Protein AF-A0A9D4WHA8-F1 (afdb_monomer_lite)

Structure (mmCIF, N/CA/C/O backbone):
data_AF-A0A9D4WHA8-F1
#
_entry.id   AF-A0A9D4WHA8-F1
#
loop_
_atom_site.group_PDB
_atom_site.id
_atom_site.type_symbol
_atom_site.label_atom_id
_atom_site.label_alt_id
_atom_site.label_comp_id
_atom_site.label_asym_id
_atom_site.label_entity_id
_atom_site.label_seq_id
_atom_site.pdbx_PDB_ins_code
_atom_site.Cartn_x
_atom_site.Cartn_y
_atom_site.Cartn_z
_atom_site.occupancy
_atom_site.B_iso_or_equiv
_atom_site.auth_seq_id
_atom_site.auth_comp_id
_atom_site.auth_asym_id
_atom_site.auth_atom_id
_atom_site.pdbx_PDB_model_num
ATOM 1 N N . ASN A 1 1 ? -1.040 -4.200 -21.624 1.00 90.38 1 ASN A N 1
ATOM 2 C CA . ASN A 1 1 ? -1.531 -2.905 -22.155 1.00 90.38 1 ASN A CA 1
ATOM 3 C C . ASN A 1 1 ? -1.516 -1.915 -20.992 1.00 90.38 1 ASN A C 1
ATOM 5 O O . ASN A 1 1 ? -2.355 -2.060 -20.111 1.00 90.38 1 ASN A O 1
ATOM 9 N N . PRO A 1 2 ? -0.566 -0.964 -20.943 1.00 91.62 2 PRO A N 1
ATOM 10 C CA . PRO A 1 2 ? -0.374 -0.086 -19.783 1.00 91.62 2 PRO A CA 1
ATOM 11 C C . PRO A 1 2 ? -1.596 0.767 -19.424 1.00 91.62 2 PRO A C 1
ATOM 13 O O . PRO A 1 2 ? -1.880 0.958 -18.247 1.00 91.62 2 PRO A O 1
ATOM 16 N N . ILE A 1 3 ? -2.351 1.227 -20.427 1.00 95.56 3 ILE A N 1
ATOM 17 C CA . ILE A 1 3 ? -3.558 2.042 -20.226 1.00 95.56 3 ILE A CA 1
ATOM 18 C C . ILE A 1 3 ? -4.660 1.199 -19.581 1.00 95.56 3 ILE A C 1
ATOM 20 O O . ILE A 1 3 ? -5.289 1.626 -18.618 1.00 95.56 3 ILE A O 1
ATOM 24 N N . PHE A 1 4 ? -4.861 -0.025 -20.078 1.00 97.12 4 PHE A N 1
ATOM 25 C CA . PHE A 1 4 ? -5.801 -0.967 -19.470 1.00 97.12 4 PHE A CA 1
ATOM 26 C C . PHE A 1 4 ? -5.424 -1.272 -18.015 1.00 97.12 4 PHE A C 1
ATOM 28 O O . PHE A 1 4 ? -6.280 -1.205 -17.140 1.00 97.12 4 PHE A O 1
ATOM 35 N N . ASN A 1 5 ? -4.143 -1.554 -17.756 1.00 95.50 5 ASN A N 1
ATOM 36 C CA . ASN A 1 5 ? -3.648 -1.850 -16.412 1.00 95.50 5 ASN A CA 1
ATOM 37 C C . ASN A 1 5 ? -3.910 -0.671 -15.460 1.00 95.50 5 ASN A C 1
ATOM 39 O O . ASN A 1 5 ? -4.457 -0.869 -14.380 1.00 95.50 5 ASN A O 1
ATOM 43 N N . HIS A 1 6 ? -3.597 0.555 -15.888 1.00 95.81 6 HIS A N 1
ATOM 44 C CA . HIS A 1 6 ? -3.873 1.768 -15.121 1.00 95.81 6 HIS A CA 1
ATOM 45 C C . HIS A 1 6 ? -5.360 1.886 -14.752 1.00 95.81 6 HIS A C 1
ATOM 47 O O . HIS A 1 6 ? -5.702 1.956 -13.573 1.00 95.81 6 HIS A O 1
ATOM 53 N N . TYR A 1 7 ? -6.260 1.821 -15.740 1.00 97.75 7 TYR A N 1
ATOM 54 C CA . TYR A 1 7 ? -7.696 1.946 -15.481 1.00 97.75 7 TYR A CA 1
ATOM 55 C C . TYR A 1 7 ? -8.275 0.794 -14.662 1.00 97.75 7 TYR A C 1
ATOM 57 O O . TYR A 1 7 ? -9.235 1.007 -13.920 1.00 97.75 7 TYR A O 1
ATOM 65 N N . L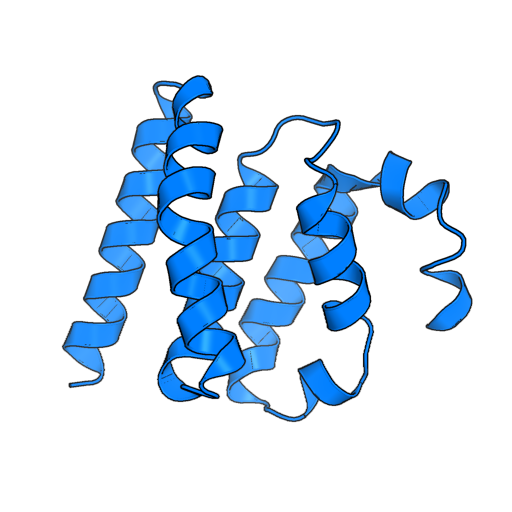EU A 1 8 ? -7.705 -0.408 -14.757 1.00 97.56 8 LEU A N 1
ATOM 66 C CA . LEU A 1 8 ? -8.098 -1.535 -13.919 1.00 97.56 8 LEU A CA 1
ATOM 67 C C . LEU A 1 8 ? -7.839 -1.223 -12.440 1.00 97.56 8 LEU A C 1
ATOM 69 O O . LEU A 1 8 ? -8.758 -1.325 -11.628 1.00 97.56 8 LEU A O 1
ATOM 73 N N . PHE A 1 9 ? -6.620 -0.804 -12.095 1.00 97.62 9 PHE A N 1
ATOM 74 C CA . PHE A 1 9 ? -6.272 -0.472 -10.713 1.00 97.62 9 PHE A CA 1
ATOM 75 C C . PHE A 1 9 ? -7.045 0.745 -10.191 1.00 97.62 9 PHE A C 1
ATOM 77 O O . PHE A 1 9 ? -7.552 0.690 -9.071 1.00 97.62 9 PHE A O 1
ATOM 84 N N . GLU A 1 10 ? -7.227 1.788 -11.005 1.00 97.62 10 GLU A N 1
ATOM 85 C CA . GLU A 1 10 ? -8.061 2.946 -10.644 1.00 97.62 10 GLU A CA 1
ATOM 86 C C . GLU A 1 10 ? -9.515 2.544 -10.370 1.00 97.62 10 GLU A C 1
ATOM 88 O O . GLU A 1 10 ? -10.112 2.964 -9.378 1.00 97.62 10 GLU A O 1
ATOM 93 N N . SER A 1 11 ? -10.086 1.670 -11.204 1.00 98.19 11 SER A N 1
ATOM 94 C CA . SER A 1 11 ? -11.455 1.178 -11.009 1.00 98.19 11 SER A CA 1
ATOM 95 C C . SER A 1 11 ? -11.593 0.414 -9.691 1.00 98.19 11 SER A C 1
ATOM 97 O O . SER A 1 11 ? -12.567 0.613 -8.963 1.00 98.19 11 SER A O 1
ATOM 99 N N . VAL A 1 12 ? -10.604 -0.422 -9.349 1.00 98.06 12 VAL A N 1
ATOM 100 C CA . VAL A 1 12 ? -10.559 -1.132 -8.061 1.00 98.06 12 VAL A CA 1
ATOM 101 C C . VAL A 1 12 ? -10.432 -0.144 -6.901 1.00 98.06 12 VAL A C 1
ATOM 103 O O . VAL A 1 12 ? -11.205 -0.233 -5.949 1.00 98.06 12 VAL A O 1
ATOM 106 N N . ALA A 1 13 ? -9.513 0.820 -6.976 1.00 97.88 13 ALA A N 1
ATOM 107 C CA . ALA A 1 13 ? -9.298 1.807 -5.919 1.00 97.88 13 ALA A CA 1
ATOM 108 C C . ALA A 1 13 ? -10.563 2.637 -5.646 1.00 97.88 13 ALA A C 1
ATOM 110 O O . ALA A 1 13 ? -10.971 2.804 -4.495 1.00 97.88 13 ALA A O 1
ATOM 111 N N . ILE A 1 14 ? -11.232 3.106 -6.703 1.00 98.25 14 ILE A N 1
ATOM 112 C CA . ILE A 1 14 ? -12.485 3.859 -6.593 1.00 98.25 14 ILE A CA 1
ATOM 113 C C . ILE A 1 14 ? -13.584 2.991 -5.976 1.00 98.25 14 ILE A C 1
ATOM 115 O O . ILE A 1 14 ? -14.286 3.461 -5.079 1.00 98.25 14 ILE A O 1
ATOM 119 N N . LEU A 1 15 ? -13.725 1.734 -6.409 1.00 98.19 15 LEU A N 1
ATOM 120 C CA . LEU A 1 15 ? -14.708 0.809 -5.845 1.00 98.19 15 LEU A CA 1
ATOM 121 C C . LEU A 1 15 ? -14.485 0.605 -4.342 1.00 98.19 15 LEU A C 1
ATOM 123 O O . LEU A 1 15 ? -15.418 0.793 -3.564 1.00 98.19 15 LEU A O 1
ATOM 127 N N . VAL A 1 16 ? -13.253 0.274 -3.941 1.00 98.00 16 VAL A N 1
ATOM 128 C CA . VAL A 1 16 ? -12.875 0.061 -2.535 1.00 98.00 16 VAL A CA 1
ATOM 129 C C . VAL A 1 16 ? -13.190 1.300 -1.705 1.00 98.00 16 VAL A C 1
ATOM 131 O O . VAL A 1 16 ? -13.860 1.198 -0.676 1.00 98.00 16 VAL A O 1
ATOM 134 N N . LYS A 1 17 ? -12.767 2.479 -2.175 1.00 97.75 17 LYS A N 1
ATOM 135 C CA . LYS A 1 17 ? -12.986 3.747 -1.479 1.00 97.75 17 LYS A CA 1
ATOM 136 C C . LYS A 1 17 ? -14.472 4.046 -1.295 1.00 97.75 17 LYS A C 1
ATOM 138 O O . LYS A 1 17 ? -14.924 4.228 -0.170 1.00 97.75 17 LYS A O 1
ATOM 143 N N . ARG A 1 18 ? -15.247 4.062 -2.382 1.00 98.12 18 ARG A N 1
ATOM 144 C CA . ARG A 1 18 ? -16.662 4.471 -2.357 1.00 98.12 18 ARG A CA 1
ATOM 145 C C . ARG A 1 18 ? -17.549 3.480 -1.612 1.00 98.12 18 ARG A C 1
ATOM 147 O O . ARG A 1 18 ? -18.484 3.893 -0.932 1.00 98.12 18 ARG A O 1
ATOM 154 N N . ALA A 1 19 ? -17.268 2.183 -1.728 1.00 97.69 19 ALA A N 1
ATOM 155 C CA . ALA A 1 19 ? -17.995 1.168 -0.977 1.00 97.69 19 ALA A CA 1
ATOM 156 C C . ALA A 1 19 ? -17.709 1.288 0.527 1.00 97.69 19 ALA A C 1
ATOM 158 O O . ALA A 1 19 ? -18.648 1.293 1.318 1.00 97.69 19 ALA A O 1
ATOM 159 N N . SER A 1 20 ? -16.443 1.478 0.909 1.00 96.94 20 SER A N 1
ATOM 160 C CA . SER A 1 20 ? -16.041 1.612 2.318 1.00 96.94 20 SER A CA 1
ATOM 161 C C . SER A 1 20 ? -16.490 2.932 2.958 1.00 96.94 20 SER A C 1
ATOM 163 O O . SER A 1 20 ? -16.774 2.969 4.151 1.00 96.94 20 SER A O 1
ATOM 165 N N . GLU A 1 21 ? -16.601 4.017 2.180 1.00 95.69 21 GLU A N 1
ATOM 166 C CA . GLU A 1 21 ? -17.218 5.279 2.624 1.00 95.69 21 GLU A CA 1
ATOM 167 C C . GLU A 1 21 ? -18.696 5.088 3.000 1.00 95.69 21 GLU A C 1
ATOM 169 O O . GLU A 1 21 ? -19.186 5.720 3.936 1.00 95.69 21 GLU A O 1
ATOM 174 N N . ARG A 1 22 ? -19.407 4.212 2.278 1.00 96.62 22 ARG A N 1
ATOM 175 C CA . ARG A 1 22 ? -20.821 3.907 2.527 1.00 96.62 22 ARG A CA 1
ATOM 176 C C . ARG A 1 22 ? -21.016 2.886 3.645 1.00 96.62 22 ARG A C 1
ATOM 178 O O . ARG A 1 22 ? -21.956 3.026 4.422 1.00 96.62 22 ARG A O 1
ATOM 185 N N . ASP A 1 23 ? -20.159 1.875 3.706 1.00 96.56 23 ASP A N 1
ATOM 186 C CA . ASP A 1 23 ? -20.176 0.836 4.730 1.00 96.56 23 ASP A CA 1
ATOM 187 C C . ASP A 1 23 ? -18.741 0.477 5.162 1.00 96.56 23 ASP A C 1
ATOM 189 O O . ASP A 1 23 ? -18.058 -0.305 4.493 1.00 96.56 23 ASP A O 1
ATOM 193 N N . PRO A 1 24 ? -18.279 1.013 6.307 1.00 93.81 24 PRO A N 1
ATOM 194 C CA . PRO A 1 24 ? -16.941 0.748 6.828 1.00 93.81 24 PRO A CA 1
ATOM 195 C C . PRO A 1 24 ? -16.655 -0.728 7.139 1.00 93.81 24 PRO A C 1
ATOM 197 O O . PRO A 1 24 ? -15.489 -1.105 7.223 1.00 93.81 24 PRO A O 1
ATOM 200 N N . SER A 1 25 ? -17.677 -1.576 7.313 1.00 94.00 25 SER A N 1
ATOM 201 C CA . SER A 1 25 ? -17.464 -3.007 7.574 1.00 94.00 25 SER A CA 1
ATOM 202 C C . SER A 1 25 ? -16.858 -3.739 6.368 1.00 94.00 25 SER A C 1
ATOM 204 O O . SER A 1 25 ? -16.137 -4.728 6.535 1.00 94.00 25 SER A O 1
ATOM 206 N N . LEU A 1 26 ? -17.059 -3.198 5.159 1.00 96.19 26 LEU A N 1
ATOM 207 C CA . LEU A 1 26 ? -16.560 -3.764 3.907 1.00 96.19 26 LEU A CA 1
ATOM 208 C C . LEU A 1 26 ? -15.041 -3.682 3.757 1.00 96.19 26 LEU A C 1
ATOM 210 O O . LEU A 1 26 ? -14.489 -4.422 2.946 1.00 96.19 26 LEU A O 1
ATOM 214 N N . VAL A 1 27 ? -14.349 -2.844 4.538 1.00 95.38 27 VAL A N 1
ATOM 215 C CA . VAL A 1 27 ? -12.878 -2.757 4.500 1.00 95.38 27 VAL A CA 1
ATOM 216 C C . VAL A 1 27 ? -12.259 -4.138 4.730 1.00 95.38 27 VAL A C 1
ATOM 218 O O . VAL A 1 27 ? -11.458 -4.588 3.917 1.00 95.38 27 VAL A O 1
ATOM 221 N N . SER A 1 28 ? -12.728 -4.866 5.748 1.00 93.38 28 SER A N 1
ATOM 222 C CA . SER A 1 28 ? -12.253 -6.224 6.062 1.00 93.38 28 SER A CA 1
ATOM 223 C C . SER A 1 28 ? -12.509 -7.237 4.935 1.00 93.38 28 SER A C 1
ATOM 225 O O . SER A 1 28 ? -11.699 -8.133 4.676 1.00 93.38 28 SER A O 1
ATOM 227 N N . VAL A 1 29 ? -13.620 -7.073 4.211 1.00 95.75 29 VAL A N 1
ATOM 228 C CA . VAL A 1 29 ? -13.978 -7.905 3.056 1.00 95.75 29 VAL A CA 1
ATOM 229 C C . VAL A 1 29 ? -13.020 -7.631 1.897 1.00 95.75 29 VAL A C 1
ATOM 231 O O . VAL A 1 29 ? -12.519 -8.567 1.267 1.00 95.75 29 VAL A O 1
ATOM 234 N N . PHE A 1 30 ? -12.720 -6.356 1.635 1.00 96.56 30 PHE A N 1
ATOM 235 C CA . PHE A 1 30 ? -11.750 -5.972 0.616 1.00 96.56 30 PHE A CA 1
ATOM 236 C C . PHE A 1 30 ? -10.344 -6.451 0.958 1.00 96.56 30 PHE A C 1
ATOM 238 O O . PHE A 1 30 ? -9.694 -7.013 0.084 1.00 96.56 30 PHE A O 1
ATOM 245 N N . GLU A 1 31 ? -9.889 -6.305 2.200 1.00 94.94 31 GLU A N 1
ATOM 246 C CA . GLU A 1 31 ? -8.588 -6.815 2.653 1.00 94.94 31 GLU A CA 1
ATOM 247 C C . GLU A 1 31 ? -8.459 -8.318 2.412 1.00 94.94 31 GLU A C 1
ATOM 249 O O . GLU A 1 31 ? -7.528 -8.756 1.736 1.00 94.94 31 GLU A O 1
ATOM 254 N N . THR A 1 32 ? -9.449 -9.093 2.867 1.00 9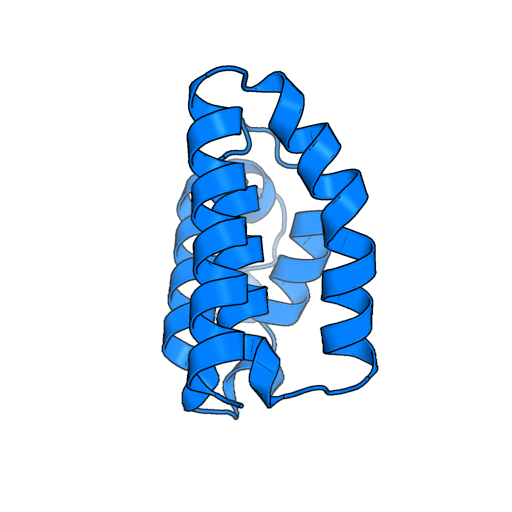4.75 32 THR A N 1
ATOM 255 C CA . THR A 1 32 ? -9.490 -10.553 2.687 1.00 94.75 32 THR A CA 1
ATOM 256 C C . THR A 1 32 ? -9.411 -10.943 1.210 1.00 94.75 32 THR A C 1
ATOM 258 O O . THR A 1 32 ? -8.769 -11.928 0.848 1.00 94.75 32 THR A O 1
ATOM 261 N N . SER A 1 33 ? -10.046 -10.166 0.328 1.00 95.06 33 SER A N 1
ATOM 262 C CA . SER A 1 33 ? -10.040 -10.443 -1.107 1.00 95.06 33 SER A CA 1
ATOM 263 C C . SER A 1 33 ? -8.793 -9.931 -1.834 1.00 95.06 33 SER A C 1
ATOM 265 O O . SER A 1 33 ? -8.430 -10.511 -2.861 1.00 95.06 33 SER A O 1
ATOM 267 N N . LEU A 1 34 ? -8.207 -8.811 -1.410 1.00 95.69 34 LEU A N 1
ATOM 268 C CA . LEU A 1 34 ? -7.158 -8.109 -2.150 1.00 95.69 34 LEU A CA 1
ATOM 269 C C . LEU A 1 34 ? -5.764 -8.513 -1.690 1.00 95.69 34 LEU A C 1
ATOM 271 O O . LEU A 1 34 ? -4.909 -8.701 -2.551 1.00 95.69 34 LEU A O 1
ATOM 275 N N . PHE A 1 35 ? -5.529 -8.706 -0.390 1.00 93.81 35 PHE A N 1
ATOM 276 C CA . PHE A 1 35 ? -4.193 -9.027 0.121 1.00 93.81 35 PHE A CA 1
ATOM 277 C C . PHE A 1 35 ? -3.540 -10.227 -0.557 1.00 93.81 35 PHE A C 1
ATOM 279 O O . PHE A 1 35 ? -2.432 -10.041 -1.055 1.00 93.81 35 PHE A O 1
ATOM 286 N N . PRO A 1 36 ? -4.207 -11.388 -0.732 1.00 95.06 36 PRO A N 1
ATOM 287 C CA . PRO A 1 36 ? -3.568 -12.519 -1.405 1.00 95.06 36 PRO A CA 1
ATOM 288 C C . PRO A 1 36 ? -3.116 -12.178 -2.832 1.00 95.06 36 PRO A C 1
ATOM 290 O O . PRO A 1 36 ? -2.113 -12.679 -3.323 1.00 95.06 36 PRO A O 1
ATOM 293 N N . ARG A 1 37 ? -3.844 -11.291 -3.520 1.00 95.62 37 ARG A N 1
ATOM 294 C CA . ARG A 1 37 ? -3.540 -10.883 -4.900 1.00 95.62 37 ARG A CA 1
ATOM 295 C C . ARG A 1 37 ? -2.378 -9.897 -4.941 1.00 95.62 37 ARG A C 1
ATOM 297 O O . ARG A 1 37 ? -1.515 -10.011 -5.806 1.00 95.62 37 ARG A O 1
ATOM 304 N N . LEU A 1 38 ? -2.351 -8.950 -4.004 1.00 94.94 38 LEU A N 1
ATOM 305 C CA . LEU A 1 38 ? -1.247 -8.005 -3.854 1.00 94.94 38 LEU A CA 1
ATOM 306 C C . LEU A 1 38 ? 0.043 -8.738 -3.448 1.00 94.94 38 LEU A C 1
ATOM 308 O O . LEU A 1 38 ? 1.096 -8.469 -4.015 1.00 94.94 38 LEU A O 1
ATOM 312 N N . GLU A 1 39 ? -0.039 -9.730 -2.560 1.00 92.12 39 GLU A N 1
ATOM 313 C CA . GLU A 1 39 ? 1.089 -10.598 -2.197 1.00 92.12 39 GLU A CA 1
ATOM 314 C C . GLU A 1 39 ? 1.617 -11.403 -3.387 1.00 92.12 39 GLU A C 1
ATOM 316 O O . GLU A 1 39 ? 2.829 -11.501 -3.566 1.00 92.12 39 GLU A O 1
ATOM 321 N N . ILE A 1 40 ? 0.741 -11.935 -4.245 1.00 95.50 40 ILE A N 1
ATOM 322 C CA . ILE A 1 40 ? 1.156 -12.626 -5.476 1.00 95.50 40 ILE A CA 1
ATOM 323 C C . ILE A 1 40 ? 1.927 -11.679 -6.406 1.00 95.50 40 ILE A C 1
ATOM 325 O O . ILE A 1 40 ? 2.941 -12.076 -6.975 1.00 95.50 40 ILE A O 1
ATOM 329 N N . ILE A 1 41 ? 1.482 -10.427 -6.550 1.00 95.00 41 ILE A N 1
ATOM 330 C CA . ILE A 1 41 ? 2.184 -9.423 -7.366 1.00 95.00 41 ILE A CA 1
ATOM 331 C C . ILE A 1 41 ? 3.595 -9.179 -6.823 1.00 95.00 41 ILE A C 1
ATOM 333 O O . ILE A 1 41 ? 4.555 -9.178 -7.595 1.00 95.00 41 ILE A O 1
ATOM 337 N N . LEU A 1 42 ? 3.714 -8.987 -5.506 1.00 91.06 42 LEU A N 1
ATOM 338 C CA . LEU A 1 42 ? 4.987 -8.697 -4.846 1.00 91.06 42 LEU A CA 1
ATOM 339 C C . LEU A 1 42 ? 5.932 -9.907 -4.859 1.00 91.06 42 LEU A C 1
ATOM 341 O O . LEU A 1 42 ? 7.106 -9.758 -5.182 1.00 91.06 42 LEU A O 1
ATOM 345 N N . SER A 1 43 ? 5.427 -11.102 -4.549 1.00 92.31 43 SER A N 1
ATOM 346 C CA . SER A 1 43 ? 6.230 -12.332 -4.469 1.00 92.31 43 SER A CA 1
ATOM 347 C C . SER A 1 43 ? 6.728 -12.816 -5.832 1.00 92.31 43 SER A C 1
ATOM 349 O O . SER A 1 43 ? 7.846 -13.314 -5.923 1.00 92.31 43 SER A O 1
ATOM 351 N N . ASN A 1 44 ? 5.950 -12.609 -6.898 1.00 95.38 44 ASN A N 1
ATOM 352 C CA . ASN A 1 44 ? 6.358 -12.934 -8.267 1.00 95.38 44 ASN A CA 1
ATOM 353 C C . ASN A 1 44 ? 7.174 -11.820 -8.952 1.00 95.38 44 ASN A C 1
ATOM 355 O O . ASN A 1 44 ? 7.418 -11.906 -10.154 1.00 95.38 44 ASN A O 1
ATOM 359 N N . ASP A 1 45 ? 7.561 -10.766 -8.226 1.00 91.38 45 ASP A N 1
ATOM 360 C CA . ASP A 1 45 ? 8.293 -9.599 -8.742 1.00 91.38 45 ASP A CA 1
ATOM 361 C C . ASP A 1 45 ? 7.663 -8.989 -10.014 1.00 91.38 45 ASP A C 1
ATOM 363 O O . ASP A 1 45 ? 8.345 -8.609 -10.971 1.00 91.38 45 ASP A O 1
ATOM 367 N N . VAL A 1 46 ? 6.326 -8.875 -10.046 1.00 94.12 46 VAL A N 1
ATOM 368 C CA . VAL A 1 46 ? 5.595 -8.268 -11.175 1.00 94.12 46 VAL A CA 1
ATOM 369 C C . VAL A 1 46 ? 5.668 -6.743 -11.075 1.00 94.12 46 VAL A C 1
ATOM 371 O O . VAL A 1 46 ? 4.721 -6.044 -10.710 1.00 94.12 46 VAL A O 1
ATOM 374 N N . THR A 1 47 ? 6.852 -6.224 -11.380 1.00 92.06 47 THR A N 1
ATOM 375 C CA . THR A 1 47 ? 7.267 -4.847 -11.064 1.00 92.06 47 THR A CA 1
ATOM 376 C C . THR A 1 47 ? 6.436 -3.754 -11.729 1.00 92.06 47 THR A C 1
ATOM 378 O O . THR A 1 47 ? 6.316 -2.664 -11.170 1.00 92.06 47 THR A O 1
ATOM 381 N N . GLU A 1 48 ? 5.800 -4.033 -12.870 1.00 93.94 48 GLU A N 1
ATOM 382 C CA . GLU A 1 48 ? 4.876 -3.095 -13.525 1.00 93.94 48 GLU A CA 1
ATOM 383 C C . GLU A 1 48 ? 3.645 -2.755 -12.664 1.00 93.94 48 GLU A C 1
ATOM 385 O O . GLU A 1 48 ? 3.036 -1.700 -12.846 1.00 93.94 48 GLU A O 1
ATOM 390 N N . PHE A 1 49 ? 3.296 -3.615 -11.699 1.00 96.25 49 PHE A N 1
ATOM 391 C CA . PHE A 1 49 ? 2.147 -3.435 -10.810 1.00 96.25 49 PHE A CA 1
ATOM 392 C C . PHE A 1 49 ? 2.506 -2.923 -9.419 1.00 96.25 49 PHE A C 1
ATOM 394 O O . PHE A 1 49 ? 1.609 -2.655 -8.616 1.00 96.25 49 PHE A O 1
ATOM 401 N N . PHE A 1 50 ? 3.792 -2.742 -9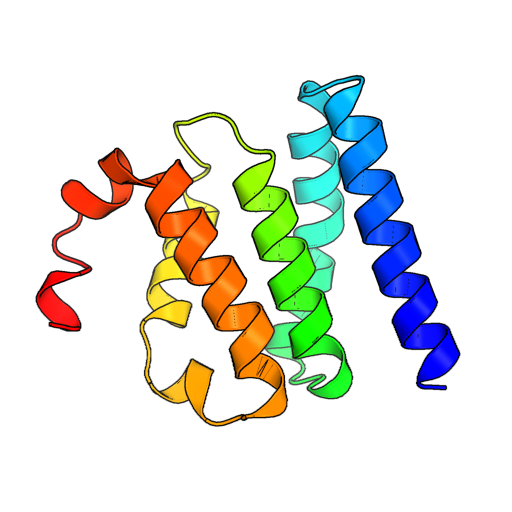.122 1.00 94.81 50 PHE A N 1
ATOM 402 C CA . PHE A 1 50 ? 4.240 -2.318 -7.797 1.00 94.81 50 PHE A CA 1
ATOM 403 C C . PHE A 1 50 ? 3.681 -0.946 -7.391 1.00 94.81 50 PHE A C 1
ATOM 405 O O . PHE A 1 50 ? 3.099 -0.868 -6.307 1.00 94.81 50 PHE A O 1
ATOM 412 N N . PRO A 1 51 ? 3.746 0.117 -8.226 1.00 95.19 51 PRO A N 1
ATOM 413 C CA . PRO A 1 51 ? 3.194 1.419 -7.849 1.00 95.19 51 PRO A CA 1
ATOM 414 C C . PRO A 1 51 ? 1.709 1.344 -7.476 1.00 95.19 51 PRO A C 1
ATOM 416 O O . PRO A 1 51 ? 1.300 1.893 -6.456 1.00 95.19 51 PRO A O 1
ATOM 419 N N . TYR A 1 52 ? 0.917 0.605 -8.256 1.00 96.81 52 TYR A N 1
ATOM 420 C CA . TYR A 1 52 ? -0.515 0.434 -8.008 1.00 96.81 52 TYR A CA 1
ATOM 421 C C . TYR A 1 52 ? -0.799 -0.409 -6.764 1.00 96.81 52 TYR A C 1
ATOM 423 O O . TYR A 1 52 ? -1.711 -0.107 -5.998 1.00 96.81 52 TYR A O 1
ATOM 431 N N . THR A 1 53 ? 0.011 -1.443 -6.534 1.00 96.06 53 THR A N 1
ATOM 432 C CA . THR A 1 53 ? -0.075 -2.292 -5.343 1.00 96.06 53 THR A CA 1
ATOM 433 C C . THR A 1 53 ? 0.161 -1.474 -4.080 1.00 96.06 53 THR A C 1
ATOM 435 O O . THR A 1 53 ? -0.647 -1.525 -3.155 1.00 96.06 53 THR A O 1
ATOM 438 N N . PHE A 1 54 ? 1.209 -0.649 -4.056 1.00 96.06 54 PHE A N 1
ATOM 439 C CA . PHE A 1 54 ? 1.497 0.222 -2.917 1.00 96.06 54 PHE A CA 1
ATOM 440 C C . PHE A 1 54 ? 0.427 1.301 -2.714 1.00 96.06 54 PHE A C 1
ATOM 442 O O . PHE A 1 54 ? 0.068 1.588 -1.574 1.00 96.06 54 PHE A O 1
ATOM 449 N N . GLN A 1 55 ? -0.134 1.859 -3.791 1.00 96.94 55 GLN A N 1
ATOM 450 C CA . GLN A 1 55 ? -1.255 2.801 -3.698 1.00 96.94 55 GLN A CA 1
ATOM 451 C C . GLN A 1 55 ? -2.517 2.151 -3.116 1.00 96.94 55 GLN A C 1
ATOM 453 O O . GLN A 1 55 ? -3.157 2.746 -2.249 1.00 96.94 55 GLN A O 1
ATOM 458 N N . LEU A 1 56 ? -2.860 0.929 -3.538 1.00 97.62 56 LEU A N 1
ATOM 459 C CA . LEU A 1 56 ? -3.991 0.189 -2.974 1.00 97.62 56 LEU A CA 1
ATOM 460 C C . LEU A 1 56 ? -3.765 -0.169 -1.504 1.00 97.62 56 LEU A C 1
ATOM 462 O O . LEU A 1 56 ? -4.680 -0.003 -0.702 1.00 97.62 56 LEU A O 1
ATOM 466 N N . LEU A 1 57 ? -2.557 -0.598 -1.128 1.00 96.38 57 LEU A N 1
ATOM 467 C CA . LEU A 1 57 ? -2.215 -0.812 0.281 1.00 96.38 57 LEU A CA 1
ATOM 468 C C . LEU A 1 57 ? -2.379 0.480 1.088 1.00 96.38 57 LEU A C 1
ATOM 470 O O . LEU A 1 57 ? -2.972 0.450 2.162 1.00 96.38 57 LEU A O 1
ATOM 474 N N . ALA A 1 58 ? -1.930 1.620 0.555 1.00 96.62 58 ALA A N 1
ATOM 475 C CA . ALA A 1 58 ? -2.074 2.908 1.229 1.00 96.62 58 ALA A CA 1
ATOM 476 C C . ALA A 1 58 ? -3.548 3.278 1.429 1.00 96.62 58 ALA A C 1
ATOM 478 O O . ALA A 1 58 ? -3.922 3.723 2.512 1.00 96.62 58 ALA A O 1
ATOM 479 N N . LEU A 1 59 ? -4.391 3.045 0.418 1.00 97.50 59 LEU A N 1
ATOM 480 C CA . LEU A 1 59 ? -5.835 3.243 0.521 1.00 97.50 59 LEU A CA 1
ATOM 481 C C . LEU A 1 59 ? -6.455 2.345 1.601 1.00 97.50 59 LEU A C 1
ATOM 483 O O . LEU A 1 59 ? -7.264 2.817 2.393 1.00 97.50 59 LEU A O 1
ATOM 487 N N . LEU A 1 60 ? -6.082 1.065 1.659 1.00 96.12 60 LEU A N 1
ATOM 488 C CA . LEU A 1 60 ? -6.633 0.145 2.654 1.00 96.12 60 LEU A CA 1
ATOM 489 C C . LEU A 1 60 ? -6.225 0.545 4.083 1.00 96.12 60 LEU A C 1
ATOM 491 O O . LEU A 1 60 ? -7.087 0.605 4.960 1.00 96.12 60 LEU A O 1
ATOM 495 N N . VAL A 1 61 ? -4.964 0.936 4.321 1.00 95.38 61 VAL A N 1
ATOM 496 C CA . VAL A 1 61 ? -4.538 1.481 5.630 1.00 95.38 61 VAL A CA 1
ATOM 497 C C . VAL A 1 61 ? -5.301 2.771 5.962 1.00 95.38 61 VAL A C 1
ATOM 499 O O . VAL A 1 61 ? -5.724 2.972 7.098 1.00 95.38 61 VAL A O 1
ATOM 502 N N . GLU A 1 62 ? -5.520 3.648 4.980 1.00 95.75 62 GLU A N 1
ATOM 503 C CA . GLU A 1 62 ? -6.240 4.912 5.171 1.00 95.75 62 GLU A CA 1
ATOM 504 C C . GLU A 1 62 ? -7.701 4.694 5.586 1.00 95.75 62 GLU A C 1
ATOM 506 O O . GLU A 1 62 ? -8.227 5.430 6.429 1.00 95.75 62 GLU A O 1
ATOM 511 N N . LEU A 1 63 ? -8.348 3.675 5.022 1.00 95.12 63 LEU A N 1
ATOM 512 C CA . LEU A 1 63 ? -9.731 3.314 5.327 1.00 95.12 63 LEU A CA 1
ATOM 513 C C . LEU A 1 63 ? -9.878 2.591 6.672 1.00 95.12 63 LEU A C 1
ATOM 515 O O . LEU A 1 63 ? -10.970 2.591 7.245 1.00 95.12 63 LEU A O 1
ATOM 519 N N . ASN A 1 64 ? -8.797 2.025 7.211 1.00 92.50 64 ASN A N 1
ATOM 520 C CA . ASN A 1 64 ? -8.828 1.391 8.520 1.00 92.50 64 ASN A CA 1
ATOM 521 C C . ASN A 1 64 ? -9.060 2.399 9.654 1.00 92.50 64 ASN A C 1
ATOM 523 O O . ASN A 1 64 ? -8.612 3.558 9.639 1.00 92.50 64 ASN A O 1
ATOM 527 N N . ARG A 1 65 ? -9.771 1.915 10.676 1.00 87.06 65 ARG A N 1
ATOM 528 C CA . ARG A 1 65 ? -9.931 2.597 11.960 1.00 87.06 65 ARG A CA 1
ATOM 529 C C . ARG A 1 65 ? -8.911 2.016 12.939 1.00 87.06 65 ARG A C 1
ATOM 531 O O . ARG A 1 65 ? -8.838 0.795 13.024 1.00 87.06 65 ARG A O 1
ATOM 538 N N . PRO A 1 66 ? -8.158 2.847 13.676 1.00 84.44 66 PRO A N 1
ATOM 539 C CA . PRO A 1 66 ? -7.252 2.349 14.703 1.00 84.44 66 PRO A CA 1
ATOM 540 C C . PRO A 1 66 ? -8.001 1.513 15.764 1.00 84.44 66 PRO A C 1
ATOM 542 O O . PRO A 1 66 ? -9.123 1.884 16.127 1.00 84.44 66 PRO A O 1
ATOM 545 N N . PRO A 1 67 ? -7.397 0.435 16.296 1.00 86.25 67 PRO A N 1
ATOM 546 C CA . PRO A 1 67 ? -6.055 -0.057 15.973 1.00 86.25 67 PRO A CA 1
ATOM 547 C C . PRO A 1 67 ? -5.997 -0.747 14.604 1.00 86.25 67 PRO A C 1
ATOM 549 O O . PRO A 1 67 ? -6.933 -1.445 14.211 1.00 86.25 67 PRO A O 1
ATOM 552 N N . ILE A 1 68 ? -4.895 -0.554 13.876 1.00 88.56 68 ILE A N 1
ATOM 553 C CA . ILE A 1 68 ? -4.737 -1.177 12.555 1.00 88.56 68 ILE A CA 1
ATOM 554 C C . ILE A 1 68 ? -4.425 -2.681 12.681 1.00 88.56 68 ILE A C 1
ATOM 556 O O . ILE A 1 68 ? -3.733 -3.093 13.617 1.00 88.56 68 ILE A O 1
ATOM 560 N N . PRO A 1 69 ? -4.884 -3.527 11.738 1.00 88.75 69 PRO A N 1
ATOM 561 C CA . PRO A 1 69 ? -4.556 -4.949 11.745 1.00 88.75 69 PRO A CA 1
ATOM 562 C C . PRO A 1 69 ? -3.034 -5.225 11.772 1.00 88.75 69 PRO A C 1
ATOM 564 O O . PRO A 1 69 ? -2.291 -4.599 11.010 1.00 88.75 69 PRO A O 1
ATOM 567 N N . PRO A 1 70 ? -2.545 -6.207 12.563 1.00 87.69 70 PRO A N 1
ATOM 568 C CA . PRO A 1 70 ? -1.107 -6.473 12.717 1.00 87.69 70 PRO A CA 1
ATOM 569 C C . PRO A 1 70 ? -0.350 -6.775 11.418 1.00 87.69 70 PRO A C 1
ATOM 571 O O . PRO A 1 70 ? 0.843 -6.491 11.325 1.00 87.69 70 PRO A O 1
ATOM 574 N N . ILE A 1 71 ? -1.028 -7.324 10.404 1.00 87.44 71 ILE A N 1
ATOM 575 C CA . ILE A 1 71 ? -0.442 -7.621 9.087 1.00 87.44 71 ILE A CA 1
ATOM 576 C C . ILE A 1 71 ? 0.176 -6.377 8.433 1.00 87.44 71 ILE A C 1
ATOM 578 O O . ILE A 1 71 ? 1.254 -6.444 7.846 1.00 87.44 71 ILE A O 1
ATOM 582 N N . TYR A 1 72 ? -0.430 -5.206 8.626 1.00 90.62 72 TYR A N 1
ATOM 583 C CA . TYR A 1 72 ? 0.103 -3.951 8.110 1.00 90.62 72 TYR A CA 1
ATOM 584 C C . TYR A 1 72 ? 1.429 -3.559 8.762 1.00 90.62 72 TYR A C 1
ATOM 586 O O . TYR A 1 72 ? 2.264 -2.933 8.114 1.00 90.62 72 TYR A O 1
ATOM 594 N N . MET A 1 73 ? 1.681 -3.963 10.008 1.00 89.00 73 MET A N 1
ATOM 595 C CA . MET A 1 73 ? 2.958 -3.677 10.664 1.00 89.00 73 MET A CA 1
ATOM 596 C C . MET A 1 73 ? 4.118 -4.497 10.094 1.00 89.00 73 MET A C 1
ATOM 598 O O . MET A 1 73 ? 5.258 -4.047 10.190 1.00 89.00 73 MET A O 1
ATOM 602 N N . GLN A 1 74 ? 3.847 -5.654 9.481 1.00 87.44 74 GLN A N 1
ATOM 603 C CA . GLN A 1 74 ? 4.856 -6.412 8.731 1.00 87.44 74 GLN A CA 1
ATOM 604 C C . GLN A 1 74 ? 5.207 -5.685 7.426 1.00 87.44 74 GLN A C 1
ATOM 606 O O . GLN A 1 74 ? 6.378 -5.517 7.095 1.00 87.44 74 GLN A O 1
ATOM 611 N N . ILE A 1 75 ? 4.193 -5.159 6.729 1.00 89.00 75 ILE A N 1
ATOM 612 C CA . ILE A 1 75 ? 4.380 -4.326 5.530 1.00 89.00 75 ILE A CA 1
ATOM 613 C C . ILE A 1 75 ? 5.175 -3.060 5.873 1.00 89.00 75 ILE A C 1
ATOM 615 O O . ILE A 1 75 ? 6.072 -2.669 5.127 1.00 89.00 75 ILE A O 1
ATOM 619 N N . PHE A 1 76 ? 4.883 -2.438 7.017 1.00 90.19 76 PHE A N 1
ATOM 620 C CA . PHE A 1 76 ? 5.613 -1.268 7.494 1.00 90.19 76 PHE A CA 1
ATOM 621 C C . PHE A 1 76 ? 7.107 -1.557 7.698 1.00 90.19 76 PHE A C 1
ATOM 623 O O . PHE A 1 76 ? 7.937 -0.762 7.276 1.00 90.19 76 PHE A O 1
ATOM 630 N N . GLU A 1 77 ? 7.477 -2.703 8.276 1.00 87.69 77 GLU A N 1
ATOM 631 C CA . GLU A 1 77 ? 8.893 -3.078 8.430 1.00 87.69 77 GLU A CA 1
ATOM 632 C C . GLU A 1 77 ? 9.609 -3.226 7.083 1.00 87.69 77 GLU A C 1
ATOM 634 O O . GLU A 1 77 ? 10.725 -2.735 6.920 1.00 87.69 77 GLU A O 1
ATOM 639 N N . ILE A 1 78 ? 8.950 -3.835 6.094 1.00 85.69 78 ILE A N 1
ATOM 640 C CA . ILE A 1 78 ? 9.493 -3.963 4.734 1.00 85.69 78 ILE A CA 1
ATOM 641 C C . ILE A 1 78 ? 9.670 -2.578 4.095 1.00 85.69 78 ILE A C 1
ATOM 643 O O . ILE A 1 78 ? 10.683 -2.314 3.444 1.00 85.69 78 ILE A O 1
ATOM 647 N N . LEU A 1 79 ? 8.719 -1.666 4.309 1.00 89.31 79 LEU A N 1
ATOM 648 C CA . LEU A 1 79 ? 8.773 -0.293 3.804 1.00 89.31 79 LEU A CA 1
ATOM 649 C C . LEU A 1 79 ? 9.963 0.501 4.365 1.00 89.31 79 LEU A C 1
ATOM 651 O O . LEU A 1 79 ? 10.485 1.375 3.676 1.00 89.31 79 LEU A O 1
ATOM 655 N N . LEU A 1 80 ? 10.410 0.197 5.584 1.00 89.00 80 LEU A N 1
ATOM 656 C CA . LEU A 1 80 ? 11.578 0.833 6.198 1.00 89.00 80 LEU A CA 1
ATOM 657 C C . LEU A 1 80 ? 12.918 0.311 5.650 1.00 89.00 80 LEU A C 1
ATOM 659 O O . LEU A 1 80 ? 13.949 0.946 5.867 1.00 89.00 80 LEU A O 1
ATOM 663 N N . SER A 1 81 ? 12.926 -0.810 4.921 1.00 88.44 81 SER A N 1
ATOM 664 C CA . SER A 1 81 ? 14.142 -1.311 4.277 1.00 88.44 81 SER A CA 1
ATOM 665 C C . SER A 1 81 ? 14.555 -0.418 3.097 1.00 88.44 81 SER A C 1
ATOM 667 O O . SER A 1 81 ? 13.726 -0.160 2.218 1.00 88.44 81 SER A O 1
ATOM 669 N N . PRO A 1 82 ? 15.839 -0.014 2.985 1.00 87.62 82 PRO A N 1
ATOM 670 C CA . PRO A 1 82 ? 16.348 0.730 1.830 1.00 87.62 82 PRO A CA 1
ATOM 671 C C . PRO A 1 82 ? 16.104 0.027 0.487 1.00 87.62 82 PRO A C 1
ATOM 673 O O . PRO A 1 82 ? 15.935 0.688 -0.539 1.00 87.62 82 PRO A O 1
ATOM 676 N N . ASP A 1 83 ? 16.052 -1.310 0.481 1.00 87.88 83 ASP A N 1
ATOM 677 C CA . ASP A 1 83 ? 15.812 -2.105 -0.727 1.00 87.88 83 ASP A CA 1
ATOM 678 C C . ASP A 1 83 ? 14.476 -1.772 -1.400 1.00 87.88 83 ASP A C 1
ATOM 680 O O . ASP A 1 83 ? 14.404 -1.723 -2.632 1.00 87.88 83 ASP A O 1
ATOM 684 N N . SER A 1 84 ? 13.450 -1.454 -0.606 1.00 86.25 84 SER A N 1
ATOM 685 C CA . SER A 1 84 ? 12.117 -1.084 -1.091 1.00 86.25 84 SER A CA 1
ATOM 686 C C . SER A 1 84 ? 12.137 0.188 -1.950 1.00 86.25 84 SER A C 1
ATOM 688 O O . SER A 1 84 ? 11.308 0.346 -2.846 1.00 86.25 84 SER A O 1
ATOM 690 N N . TRP A 1 85 ? 13.122 1.070 -1.746 1.00 91.81 85 TRP A N 1
ATOM 691 C CA . TRP A 1 85 ? 13.203 2.400 -2.363 1.00 91.81 85 TRP A CA 1
ATOM 692 C C . TRP A 1 85 ? 14.100 2.472 -3.602 1.00 91.81 85 TRP A C 1
ATOM 694 O O . TRP A 1 85 ? 14.200 3.524 -4.232 1.00 91.81 85 TRP A O 1
ATOM 704 N N . LYS A 1 86 ? 14.729 1.360 -4.004 1.00 90.88 86 LYS A N 1
ATOM 705 C CA . LYS A 1 86 ? 15.670 1.324 -5.139 1.00 90.88 86 LYS A CA 1
ATOM 706 C C . LYS A 1 86 ? 15.045 1.725 -6.480 1.00 90.88 86 LYS A C 1
ATOM 708 O O . LYS A 1 86 ? 15.745 2.206 -7.368 1.00 90.88 86 LYS A O 1
ATOM 713 N N . ARG A 1 87 ? 13.738 1.505 -6.659 1.00 90.56 87 ARG A N 1
ATOM 714 C CA . ARG A 1 87 ? 13.031 1.773 -7.921 1.00 90.56 87 ARG A CA 1
ATOM 715 C C . ARG A 1 87 ? 12.313 3.118 -7.859 1.00 90.56 87 ARG A C 1
ATOM 717 O O . ARG A 1 87 ? 11.277 3.242 -7.209 1.00 90.56 87 ARG A O 1
ATOM 724 N N . ALA A 1 88 ? 12.813 4.096 -8.617 1.00 90.56 88 ALA A N 1
ATOM 725 C CA . ALA A 1 88 ? 12.264 5.455 -8.664 1.00 90.56 88 ALA A CA 1
ATOM 726 C C . ALA A 1 88 ? 10.761 5.509 -9.009 1.00 90.56 88 ALA A C 1
ATOM 728 O O . ALA A 1 88 ? 10.035 6.331 -8.457 1.00 90.56 88 ALA A O 1
ATOM 729 N N . SER A 1 89 ? 10.270 4.598 -9.859 1.00 90.81 89 SER A N 1
ATOM 730 C CA . SER A 1 89 ? 8.847 4.498 -10.229 1.00 90.81 89 SER A CA 1
ATOM 731 C C . SER A 1 89 ? 7.919 4.214 -9.046 1.00 90.81 89 SER A C 1
ATOM 733 O O . SER A 1 89 ? 6.741 4.556 -9.093 1.00 90.81 89 SER A O 1
ATOM 735 N N . ASN A 1 90 ? 8.436 3.584 -7.988 1.00 93.44 90 ASN A N 1
ATOM 736 C CA . ASN A 1 90 ? 7.653 3.189 -6.821 1.00 93.44 90 ASN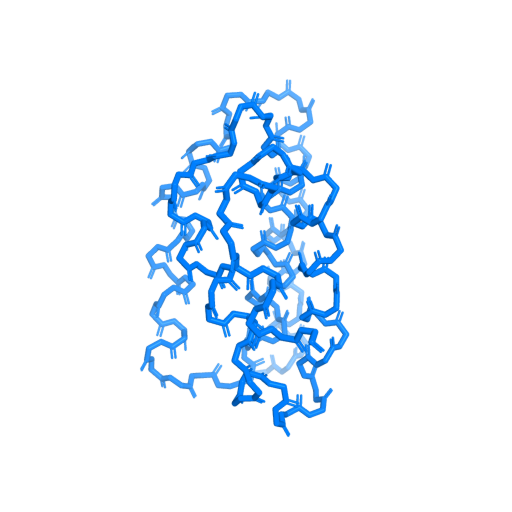 A CA 1
ATOM 737 C C . ASN A 1 90 ? 7.652 4.275 -5.742 1.00 93.44 90 ASN A C 1
ATOM 739 O O . ASN A 1 90 ? 6.750 4.295 -4.908 1.00 93.44 90 ASN A O 1
ATOM 743 N N . VAL A 1 91 ? 8.632 5.186 -5.770 1.00 94.69 91 VAL A N 1
ATOM 744 C CA . VAL A 1 91 ? 8.861 6.188 -4.719 1.00 94.69 91 VAL A CA 1
ATOM 745 C C . VAL A 1 91 ? 7.596 6.987 -4.391 1.00 94.69 91 VAL A C 1
ATOM 747 O O . VAL A 1 91 ? 7.254 7.033 -3.213 1.00 94.69 91 VAL A O 1
ATOM 750 N N . PRO A 1 92 ? 6.825 7.541 -5.351 1.00 95.88 92 PRO A N 1
ATOM 751 C CA . PRO A 1 92 ? 5.618 8.297 -5.007 1.00 95.88 92 PRO A CA 1
ATOM 752 C C . PRO A 1 92 ? 4.580 7.469 -4.230 1.00 95.88 92 PRO A C 1
ATOM 754 O O . PRO A 1 92 ? 3.976 7.958 -3.275 1.00 95.88 92 PRO A O 1
ATOM 757 N N . ALA A 1 93 ? 4.396 6.201 -4.609 1.00 95.88 93 ALA A N 1
ATOM 758 C CA . ALA A 1 93 ? 3.450 5.302 -3.957 1.00 95.88 93 ALA A CA 1
ATOM 759 C C . ALA A 1 93 ? 3.934 4.861 -2.566 1.00 95.88 93 ALA A C 1
ATOM 761 O O . ALA A 1 93 ? 3.144 4.814 -1.624 1.00 95.88 93 ALA A O 1
ATOM 762 N N . LEU A 1 94 ? 5.236 4.605 -2.420 1.00 95.81 94 LEU A N 1
ATOM 763 C CA . LEU A 1 94 ? 5.864 4.269 -1.142 1.00 95.81 94 LEU A CA 1
ATOM 764 C C . LEU A 1 94 ? 5.825 5.447 -0.161 1.00 95.81 94 LEU A C 1
ATOM 766 O O . LEU A 1 94 ? 5.492 5.249 1.005 1.00 95.81 94 LEU A O 1
ATOM 770 N N . VAL A 1 95 ? 6.079 6.678 -0.629 1.00 96.00 95 VAL A N 1
ATOM 771 C CA . VAL A 1 95 ? 5.920 7.897 0.187 1.00 96.00 95 VAL A CA 1
ATOM 772 C C . VAL A 1 95 ? 4.486 8.006 0.692 1.00 96.00 95 VAL A C 1
ATOM 774 O O . VAL A 1 95 ? 4.275 8.217 1.885 1.00 96.00 95 VAL A O 1
ATOM 777 N N . ARG A 1 96 ? 3.494 7.823 -0.188 1.00 96.88 96 ARG A N 1
ATOM 778 C CA . ARG A 1 96 ? 2.081 7.873 0.204 1.00 96.88 96 ARG A CA 1
ATOM 779 C C . ARG A 1 96 ? 1.749 6.810 1.251 1.00 96.88 96 ARG A C 1
ATOM 781 O O . ARG A 1 96 ? 1.098 7.133 2.242 1.00 96.88 96 ARG A O 1
ATOM 788 N N . LEU A 1 97 ? 2.208 5.574 1.059 1.00 96.25 97 LEU A N 1
ATOM 789 C CA . LEU A 1 97 ? 2.007 4.488 2.017 1.00 96.25 97 LEU A CA 1
ATOM 790 C C . LEU A 1 97 ? 2.626 4.823 3.381 1.00 96.25 97 LEU A C 1
ATOM 792 O O . LEU A 1 97 ? 1.948 4.710 4.401 1.00 96.25 97 LEU A O 1
ATOM 796 N N . LEU A 1 98 ? 3.870 5.315 3.398 1.00 94.69 98 LEU A N 1
ATOM 797 C CA . LEU A 1 98 ? 4.565 5.719 4.622 1.00 94.69 98 LEU A CA 1
ATOM 798 C C . LEU A 1 98 ? 3.805 6.823 5.367 1.00 94.69 98 LEU A C 1
ATOM 800 O O . LEU A 1 98 ? 3.601 6.729 6.574 1.00 94.69 98 LEU A O 1
ATOM 804 N N . GLN A 1 99 ? 3.345 7.849 4.648 1.00 94.75 99 GLN A N 1
ATOM 805 C CA . GLN A 1 99 ? 2.559 8.940 5.228 1.00 94.75 99 GLN A CA 1
ATOM 806 C C . GLN A 1 99 ? 1.277 8.433 5.893 1.00 94.75 99 GLN A C 1
ATOM 808 O O . GLN A 1 99 ? 0.959 8.859 7.001 1.00 94.75 99 GLN A O 1
ATOM 813 N N . VAL A 1 100 ? 0.551 7.518 5.242 1.00 95.19 100 VAL A N 1
ATOM 814 C CA . VAL A 1 100 ? -0.678 6.951 5.812 1.00 95.19 100 VAL A CA 1
ATOM 815 C C . VAL A 1 100 ? -0.373 6.143 7.071 1.00 95.19 100 VAL A C 1
ATOM 817 O O . VAL A 1 100 ? -1.072 6.304 8.070 1.00 95.19 100 VAL A O 1
ATOM 820 N N . PHE A 1 101 ? 0.688 5.332 7.069 1.00 93.06 101 PHE A N 1
ATOM 821 C CA . PHE A 1 101 ? 1.127 4.610 8.266 1.00 93.06 101 PHE A CA 1
ATOM 822 C C . PHE A 1 101 ? 1.399 5.550 9.438 1.00 93.06 101 PHE A C 1
ATOM 824 O O . PHE A 1 101 ? 0.866 5.342 10.525 1.00 93.06 101 PHE A O 1
ATOM 831 N N . LEU A 1 102 ? 2.160 6.622 9.211 1.00 90.75 102 LEU A N 1
ATOM 832 C CA . LEU A 1 102 ? 2.476 7.602 10.253 1.00 90.75 102 LEU A CA 1
ATOM 833 C C . LEU A 1 102 ? 1.226 8.317 10.794 1.00 90.75 102 LEU A C 1
ATOM 835 O O . LEU A 1 102 ? 1.197 8.687 11.963 1.00 90.75 102 LEU A O 1
ATOM 839 N N . GLN A 1 103 ? 0.188 8.490 9.971 1.00 91.19 103 GLN A N 1
ATOM 840 C CA . GLN A 1 103 ? -1.078 9.109 10.379 1.00 91.19 103 GLN A CA 1
ATOM 841 C C . GLN A 1 103 ? -2.020 8.145 11.114 1.00 91.19 103 GLN A C 1
ATOM 843 O O . GLN A 1 103 ? -2.775 8.572 11.985 1.00 91.19 103 GLN A O 1
ATOM 848 N N . LYS A 1 104 ? -2.032 6.862 10.736 1.00 90.88 104 LYS A N 1
ATOM 849 C CA . LYS A 1 104 ? -3.037 5.884 11.190 1.00 90.88 104 LYS A CA 1
ATOM 850 C C . LYS A 1 104 ? -2.545 4.930 12.267 1.00 90.88 104 LYS A C 1
ATOM 852 O O . LYS A 1 104 ? -3.357 4.465 13.056 1.00 90.88 104 LYS A O 1
ATOM 857 N N . ALA A 1 105 ? -1.248 4.656 12.300 1.00 87.00 105 ALA A N 1
ATOM 858 C CA . ALA A 1 105 ? -0.634 3.650 13.158 1.00 87.00 105 ALA A CA 1
ATOM 859 C C . ALA A 1 105 ? 0.292 4.272 14.211 1.00 87.00 105 ALA A C 1
ATOM 861 O O . ALA A 1 105 ? 1.276 3.660 14.617 1.00 87.00 105 ALA A O 1
ATOM 862 N N . GLN A 1 106 ? 0.044 5.524 14.611 1.00 82.44 106 GLN A N 1
ATOM 863 C CA . GLN A 1 106 ? 0.954 6.262 15.491 1.00 82.44 106 GLN A CA 1
ATOM 864 C C . GLN A 1 106 ? 1.213 5.510 16.805 1.00 82.44 106 GLN A C 1
ATOM 866 O O . GLN A 1 106 ? 2.358 5.427 17.239 1.00 82.44 106 GLN A O 1
ATOM 871 N N . ASN A 1 107 ? 0.180 4.914 17.406 1.00 82.00 107 ASN A N 1
ATOM 872 C CA . ASN A 1 107 ? 0.314 4.176 18.663 1.00 82.00 107 ASN A CA 1
ATOM 873 C C . ASN A 1 107 ? 1.168 2.912 18.484 1.00 82.00 107 ASN A C 1
ATOM 875 O O . ASN A 1 107 ? 2.074 2.655 19.273 1.00 82.00 107 ASN A O 1
ATOM 879 N N . GLU A 1 108 ? 0.911 2.151 17.424 1.00 83.62 108 GLU A N 1
ATOM 880 C CA . GLU A 1 108 ? 1.613 0.918 17.075 1.00 83.62 108 GLU A CA 1
ATOM 881 C C . GLU A 1 108 ? 3.079 1.191 16.711 1.00 83.62 108 GLU A C 1
ATOM 883 O O . GLU A 1 108 ? 3.975 0.426 17.075 1.00 83.62 108 GLU A O 1
ATOM 888 N N . ILE A 1 109 ? 3.334 2.306 16.024 1.00 82.88 109 ILE A N 1
ATOM 889 C CA . ILE A 1 109 ? 4.673 2.747 15.634 1.00 82.88 109 ILE A CA 1
ATOM 890 C C . ILE A 1 109 ? 5.443 3.313 16.830 1.00 82.88 109 ILE A C 1
ATOM 892 O O . ILE A 1 109 ? 6.634 3.064 16.920 1.00 82.88 109 ILE A O 1
ATOM 896 N N . SER A 1 110 ? 4.813 4.052 17.748 1.00 77.38 110 SER A N 1
ATOM 897 C CA . SER A 1 110 ? 5.498 4.596 18.934 1.00 77.38 110 SER A CA 1
ATOM 898 C C . SER A 1 110 ? 5.827 3.534 19.986 1.00 77.38 110 SER A C 1
ATOM 900 O O . SER A 1 110 ? 6.775 3.708 20.744 1.00 77.38 110 SER A O 1
ATOM 902 N N . GLN A 1 111 ? 5.058 2.445 20.054 1.00 70.75 111 GLN A N 1
ATOM 903 C CA . GLN A 1 111 ? 5.338 1.330 20.967 1.00 70.75 111 GLN A CA 1
ATOM 904 C C . GLN A 1 111 ? 6.422 0.386 20.439 1.00 70.75 111 GLN A C 1
ATOM 906 O O . GLN A 1 111 ? 7.133 -0.244 21.220 1.00 70.75 111 GLN A O 1
ATOM 911 N N . GLY A 1 112 ? 6.546 0.264 19.118 1.00 66.56 112 GLY A N 1
ATOM 912 C CA . GLY A 1 112 ? 7.655 -0.446 18.505 1.00 66.56 112 GLY A CA 1
ATOM 913 C C . GLY A 1 112 ? 8.856 0.481 18.387 1.00 66.56 112 GLY A C 1
ATOM 914 O O . GLY A 1 112 ? 8.757 1.528 17.768 1.00 66.56 112 GLY A O 1
ATOM 915 N N . ASP A 1 113 ? 10.025 0.076 18.870 1.00 63.34 113 ASP A N 1
ATOM 916 C CA . ASP A 1 113 ? 11.304 0.797 18.705 1.00 63.34 113 ASP A CA 1
ATOM 917 C C . ASP A 1 113 ? 11.808 0.785 17.230 1.00 63.34 113 ASP A C 1
ATOM 919 O O . ASP A 1 113 ? 12.988 0.626 16.921 1.00 63.34 113 ASP A O 1
ATOM 923 N N . LYS A 1 114 ? 10.871 0.818 16.272 1.00 67.00 114 LYS A N 1
ATOM 924 C CA . LYS A 1 114 ? 11.039 0.543 14.843 1.00 67.00 114 LYS A CA 1
ATOM 925 C C . LYS A 1 114 ? 11.562 1.758 14.086 1.00 67.00 114 LYS A C 1
ATOM 927 O O . LYS A 1 114 ? 12.394 1.590 13.202 1.00 67.00 114 LYS A O 1
ATOM 932 N N . LEU A 1 115 ? 11.109 2.966 14.436 1.00 64.88 115 LEU A N 1
ATOM 933 C CA . LEU A 1 115 ? 11.612 4.207 13.827 1.00 64.88 115 LEU A CA 1
ATOM 934 C C . LEU A 1 115 ? 13.062 4.497 14.233 1.00 64.88 115 LEU A C 1
ATOM 936 O O . LEU A 1 115 ? 13.828 5.016 13.428 1.00 64.88 115 LEU A O 1
ATOM 940 N N . THR A 1 116 ? 13.460 4.080 15.436 1.00 61.69 116 THR A N 1
ATOM 941 C CA . THR A 1 116 ? 14.821 4.224 15.978 1.00 61.69 116 THR A CA 1
ATOM 942 C C . THR A 1 116 ? 15.873 3.456 15.169 1.00 61.69 116 THR A C 1
ATOM 944 O O . THR A 1 116 ? 17.059 3.717 15.298 1.00 61.69 116 THR A O 1
ATOM 947 N N . LYS A 1 117 ? 15.465 2.498 14.324 1.00 59.31 117 LYS A N 1
ATOM 948 C CA . LYS A 1 117 ? 16.375 1.728 13.456 1.00 59.31 117 LYS A CA 1
ATOM 949 C C . LYS A 1 117 ? 16.686 2.413 12.123 1.00 59.31 117 LYS A C 1
ATOM 951 O O . LYS A 1 117 ? 17.539 1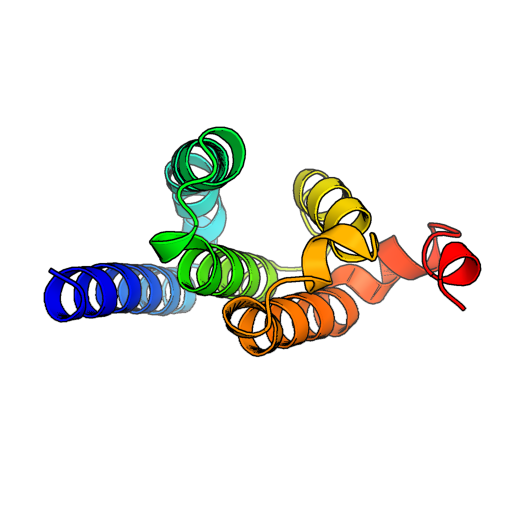.924 11.387 1.00 59.31 117 LYS A O 1
ATOM 956 N N . VAL A 1 118 ? 15.953 3.474 11.786 1.00 59.28 118 VAL A N 1
ATOM 957 C CA . VAL A 1 118 ? 16.051 4.183 10.498 1.00 59.28 118 VAL A CA 1
ATOM 958 C C . VAL A 1 118 ? 16.569 5.614 10.674 1.00 59.28 118 VAL A C 1
ATOM 960 O O . VAL A 1 118 ? 17.157 6.156 9.740 1.00 59.28 118 VAL A O 1
ATOM 963 N N . LEU A 1 119 ? 16.346 6.213 11.850 1.00 50.16 119 LEU A N 1
ATOM 964 C CA . LEU A 1 119 ? 16.923 7.493 12.282 1.00 50.16 119 LEU A CA 1
ATOM 965 C C . LEU A 1 119 ? 18.339 7.301 12.835 1.00 50.16 119 LEU A C 1
ATOM 967 O O . LEU A 1 119 ? 19.174 8.196 12.582 1.00 50.16 119 LEU A O 1
#

Organism: Pisum sativum (NCBI:txid3888)

InterPro domains:
  IPR005043 Exportin-2, C-terminal [PF03378] (1-119)
  IPR011989 Armadillo-like helical [G3DSA:1.25.10.10] (1-119)
  IPR016024 Armadillo-type fold [SSF48371] (2-109)

Sequence (119 aa):
NPIFNHYLFESVAILVKRASERDPSLVSVFETSLFPRLEIILSNDVTEFFPYTFQLLALLVELNRPPIPPIYMQIFEILLSPDSWKRASNVPALVRLLQVFLQKAQNEISQGDKLTKVL

Radius of gyration: 14.3 Å; chains: 1; bounding box: 38×22×43 Å

pLDDT: mean 90.79, std 9.21, range [50.16, 98.25]

Foldseek 3Di:
DLVVLVVVLVVLLVCQQVVCVVPVVCLVVCCVVCVVVLVVCVVVVVVSCLQSSLQSLLSSLLSDAPPDDVVVVVVVLVLLDPVQVPDVSNVVSSVSSNVSCCVHNVVVVVVDCRVVV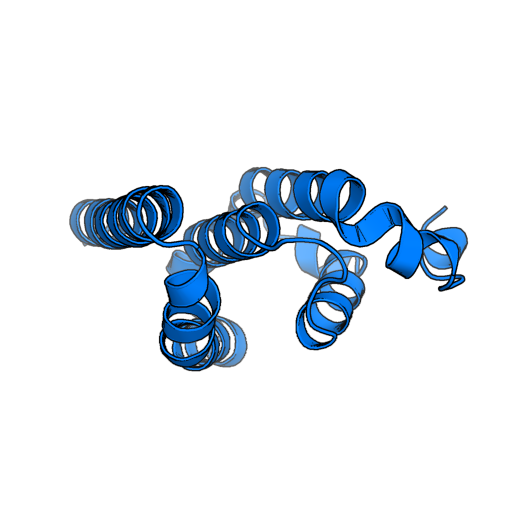ND

Secondary structure (DSSP, 8-state):
-HHHHHHHHHHHHHHHHHHHHH-TTHHHHHHHHHHHHHHHHHHTT-GGGHHHHHHHHHHHHHHPPSSPPHHHHHHHHHHHSGGGGS-GGGHHHHHHHHHHHHHH-HHHHHHSTTGGGT-